Protein AF-A0A9D0GA73-F1 (afdb_monomer_lite)

Sequence (112 aa):
MSNQAGWAEIEITPPLGLPMGGRGPRFTPGAQILDPLMAQAVLLEDQNGKRQLWLSLDLIGMDHARAARLRQRLSALSGAPYPAVVINFAHVHSGPMTNFHKYPTLISEPPL

Radius of gyration: 16.54 Å; chains: 1; bounding box: 31×25×52 Å

Secondary structure (DSSP, 8-state):
---EEEEEEEE-PPPTTSBBTTSTT--PBP---SS--EEEEEEEE-TT--EEEEEEESSS---HHHHHHHHHHHHHHH---GGGEEEEE---SSSB-S-GGGS--SSPPPP-

Foldseek 3Di:
DAKDKDKDKDFPADDWQAAFPPPAQDSDTQPDDPDTKMWMKMWIQGPVRAIAIEIETQHLDADPVVVLVVLVVCCVVRVHHSVRYHYHYPNDRNGHHHCPVPHPYPDDDPDD

pLDDT: mean 90.79, std 11.29, range [53.28, 98.81]

Structure (mmCIF, N/CA/C/O backbone):
data_AF-A0A9D0GA73-F1
#
_entry.id   AF-A0A9D0GA73-F1
#
loop_
_atom_site.group_PDB
_atom_site.id
_atom_site.type_symbol
_atom_site.label_atom_id
_atom_site.label_alt_id
_atom_site.label_comp_id
_atom_site.label_asym_id
_atom_site.label_entity_id
_atom_site.label_seq_id
_atom_site.pdbx_PDB_ins_code
_atom_site.Cartn_x
_atom_site.Cartn_y
_atom_site.Cartn_z
_atom_site.occupancy
_atom_site.B_iso_or_equiv
_atom_site.auth_seq_id
_atom_site.auth_comp_id
_atom_site.auth_asym_id
_atom_site.auth_atom_id
_atom_site.pdbx_PDB_model_num
ATOM 1 N N . MET A 1 1 ? -13.421 -1.664 29.269 1.00 73.00 1 MET A N 1
ATOM 2 C CA . MET A 1 1 ? -13.062 -2.207 27.941 1.00 73.00 1 MET A CA 1
ATOM 3 C C . MET A 1 1 ? -11.549 -2.102 27.806 1.00 73.00 1 MET A C 1
ATOM 5 O O . MET A 1 1 ? -11.001 -1.158 28.358 1.00 73.00 1 MET A O 1
ATOM 9 N N . SER A 1 2 ? -10.876 -3.080 27.201 1.00 90.62 2 SER A N 1
ATOM 10 C CA . SER A 1 2 ? -9.414 -3.096 27.019 1.00 90.62 2 SER A CA 1
ATOM 11 C C . SER A 1 2 ? -9.035 -2.664 25.602 1.00 90.62 2 SER A C 1
ATOM 13 O O . SER A 1 2 ? -9.869 -2.719 24.703 1.00 90.62 2 SER A O 1
ATOM 15 N N . ASN A 1 3 ? -7.775 -2.282 25.393 1.00 96.44 3 ASN A N 1
ATOM 16 C CA . ASN A 1 3 ? -7.240 -2.081 24.045 1.00 96.44 3 ASN A CA 1
ATOM 17 C C . ASN A 1 3 ? -7.224 -3.411 23.273 1.00 96.44 3 ASN A C 1
ATOM 19 O O . ASN A 1 3 ? -7.011 -4.471 23.867 1.00 96.44 3 ASN A O 1
ATOM 23 N N . GLN A 1 4 ? -7.421 -3.343 21.958 1.00 98.00 4 GLN A N 1
ATOM 24 C CA . GLN A 1 4 ? -7.404 -4.487 21.049 1.00 98.00 4 GLN A CA 1
ATOM 25 C C . GLN A 1 4 ? -6.419 -4.245 19.903 1.00 98.00 4 GLN A C 1
ATOM 27 O O . GLN A 1 4 ? -6.206 -3.111 19.472 1.00 98.00 4 GLN A O 1
ATOM 32 N N . ALA A 1 5 ? -5.835 -5.327 19.395 1.00 98.00 5 ALA A N 1
ATOM 33 C CA . ALA A 1 5 ? -4.964 -5.304 18.231 1.00 98.00 5 ALA A CA 1
ATOM 34 C C . ALA A 1 5 ? -5.265 -6.510 17.338 1.00 98.00 5 ALA A C 1
ATOM 36 O O . ALA A 1 5 ? -5.389 -7.634 17.824 1.00 98.00 5 ALA A O 1
ATOM 37 N N . GLY A 1 6 ? -5.367 -6.268 16.035 1.00 98.12 6 GLY A N 1
ATOM 38 C CA . GLY A 1 6 ? -5.435 -7.295 15.003 1.00 98.12 6 GLY A CA 1
ATOM 39 C C . GLY A 1 6 ? -4.307 -7.100 14.000 1.00 98.12 6 GLY A C 1
ATOM 40 O O . GLY A 1 6 ? -3.908 -5.966 13.730 1.00 98.12 6 GLY A O 1
ATOM 41 N N . TRP A 1 7 ? -3.804 -8.196 13.441 1.00 98.44 7 TRP A N 1
ATOM 42 C CA . TRP A 1 7 ? -2.796 -8.163 12.390 1.00 98.44 7 TRP A CA 1
ATOM 43 C C . TRP A 1 7 ? -3.131 -9.169 11.291 1.00 98.44 7 TRP A C 1
ATOM 45 O O . TRP A 1 7 ? -3.811 -10.166 11.538 1.00 98.44 7 TRP A O 1
ATOM 55 N N . ALA A 1 8 ? -2.672 -8.884 10.078 1.00 98.44 8 ALA A N 1
ATOM 56 C CA . ALA A 1 8 ? -2.752 -9.792 8.944 1.00 98.44 8 ALA A CA 1
ATOM 57 C C . ALA A 1 8 ? -1.586 -9.531 7.990 1.00 98.44 8 ALA A C 1
ATOM 59 O O . ALA A 1 8 ? -1.102 -8.404 7.884 1.00 98.44 8 ALA A O 1
ATOM 60 N N . GLU A 1 9 ? -1.175 -10.564 7.268 1.00 98.56 9 GLU A N 1
ATOM 61 C CA . GLU A 1 9 ? -0.168 -10.480 6.220 1.00 98.56 9 GLU A CA 1
ATOM 62 C C . GLU A 1 9 ? -0.618 -11.312 5.019 1.00 98.56 9 GLU A C 1
ATOM 64 O O . GLU A 1 9 ? -1.191 -12.391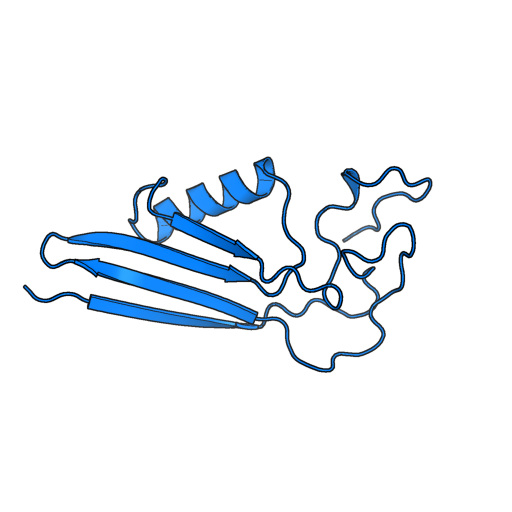 5.184 1.00 98.56 9 GLU A O 1
ATOM 69 N N . ILE A 1 10 ? -0.378 -10.793 3.815 1.00 98.50 10 ILE A N 1
ATOM 70 C CA . ILE A 1 10 ? -0.588 -11.512 2.559 1.00 98.50 10 ILE A CA 1
ATOM 71 C C . ILE A 1 10 ? 0.598 -11.292 1.625 1.00 98.50 10 ILE A C 1
ATOM 73 O O . ILE A 1 10 ? 1.200 -10.218 1.611 1.00 98.50 10 ILE A O 1
ATOM 77 N N . GLU A 1 11 ? 0.899 -12.295 0.809 1.00 98.38 11 GLU A N 1
ATOM 78 C CA . GLU A 1 11 ? 1.839 -12.145 -0.295 1.00 98.38 11 GLU A CA 1
ATOM 79 C C . GLU A 1 11 ? 1.213 -11.298 -1.417 1.00 98.38 11 GLU A C 1
ATOM 81 O O . GLU A 1 11 ? 0.054 -11.482 -1.793 1.00 98.38 11 GLU A O 1
ATOM 86 N N . ILE A 1 12 ? 1.997 -10.363 -1.952 1.00 97.25 12 ILE A N 1
ATOM 87 C CA . ILE A 1 12 ? 1.653 -9.466 -3.063 1.00 97.25 12 ILE A CA 1
ATOM 88 C C . ILE A 1 12 ? 2.679 -9.531 -4.205 1.00 97.25 12 ILE A C 1
ATOM 90 O O . ILE A 1 12 ? 2.747 -8.611 -5.025 1.00 97.25 12 ILE A O 1
ATOM 94 N N . THR A 1 13 ? 3.493 -10.591 -4.265 1.00 96.38 13 THR A N 1
ATOM 95 C CA . THR A 1 13 ? 4.483 -10.795 -5.330 1.00 96.38 13 THR A CA 1
ATOM 96 C C . THR A 1 13 ? 3.783 -10.860 -6.693 1.00 96.38 13 THR A C 1
ATOM 98 O O . THR A 1 13 ? 2.950 -11.743 -6.915 1.00 96.38 13 THR A O 1
ATOM 101 N N . PRO A 1 14 ? 4.074 -9.943 -7.632 1.00 92.31 14 PRO A N 1
ATOM 102 C CA . PRO A 1 14 ? 3.504 -10.017 -8.971 1.00 92.31 14 PRO A CA 1
ATOM 103 C C . PRO A 1 14 ? 4.231 -11.078 -9.818 1.00 92.31 14 PRO A C 1
ATOM 105 O O . PRO A 1 14 ? 5.306 -11.552 -9.438 1.00 92.31 14 PRO A O 1
ATOM 108 N N . PRO A 1 15 ? 3.719 -11.400 -11.017 1.00 90.75 15 PRO A N 1
ATOM 109 C CA . PRO A 1 15 ? 4.471 -12.175 -11.997 1.00 90.75 15 PRO A CA 1
ATOM 110 C C . PRO A 1 15 ? 5.844 -11.557 -12.325 1.00 90.75 15 PRO A C 1
ATOM 112 O O . PRO A 1 15 ? 6.024 -10.335 -12.320 1.00 90.75 15 PRO A O 1
ATOM 115 N N . LEU A 1 16 ? 6.810 -12.418 -12.657 1.00 91.69 16 LEU A N 1
ATOM 116 C CA . LEU A 1 16 ? 8.123 -12.011 -13.164 1.00 91.69 16 LEU A CA 1
ATOM 117 C C . LEU A 1 16 ? 8.016 -11.290 -14.517 1.00 91.69 16 LEU A C 1
ATOM 119 O O . LEU A 1 16 ? 7.014 -11.390 -15.222 1.00 91.69 16 LEU A O 1
ATOM 123 N N . GLY A 1 17 ? 9.077 -10.575 -14.898 1.00 88.00 17 GLY A N 1
ATOM 124 C CA . GLY A 1 17 ? 9.145 -9.830 -16.159 1.00 88.00 17 GLY A CA 1
ATOM 125 C C . GLY A 1 17 ? 8.732 -8.358 -16.057 1.00 88.00 17 GLY A C 1
ATOM 126 O O . GLY A 1 17 ? 9.016 -7.582 -16.970 1.00 88.00 17 GLY A O 1
ATOM 127 N N . LEU A 1 18 ? 8.141 -7.933 -14.937 1.00 88.12 18 LEU A N 1
ATOM 128 C CA . LEU A 1 18 ? 7.856 -6.518 -14.695 1.00 88.12 18 LEU A CA 1
ATOM 129 C C . LEU A 1 18 ? 9.150 -5.722 -14.432 1.00 88.12 18 LEU A C 1
ATOM 131 O O . LEU A 1 18 ? 10.051 -6.229 -13.750 1.00 88.12 18 LEU A O 1
ATOM 135 N N . PRO A 1 19 ? 9.260 -4.469 -14.916 1.00 88.31 19 PRO A N 1
ATOM 136 C CA . PRO A 1 19 ? 10.392 -3.604 -14.596 1.00 88.31 19 PRO A CA 1
ATOM 137 C C . PRO A 1 19 ? 10.499 -3.341 -13.092 1.00 88.31 19 PRO A C 1
ATOM 139 O O . PRO A 1 19 ? 9.504 -3.007 -12.449 1.00 88.31 19 PRO A O 1
ATOM 142 N N . MET A 1 20 ? 11.708 -3.422 -12.534 1.00 90.19 20 MET A N 1
ATOM 143 C CA . MET A 1 20 ? 11.939 -3.100 -11.122 1.00 90.19 20 MET A CA 1
ATOM 144 C C . MET A 1 20 ? 11.919 -1.587 -10.847 1.00 90.19 20 MET A C 1
ATOM 146 O O . MET A 1 20 ? 12.439 -0.783 -11.624 1.00 90.19 20 MET A O 1
ATOM 150 N N . GLY A 1 21 ? 11.351 -1.194 -9.704 1.00 88.88 21 GLY A N 1
ATOM 151 C CA . GLY A 1 21 ? 11.266 0.200 -9.260 1.00 88.88 21 GLY A CA 1
ATOM 152 C C . GLY A 1 21 ? 12.593 0.777 -8.746 1.00 88.88 21 GLY A C 1
ATOM 153 O O . GLY A 1 21 ? 13.478 0.053 -8.301 1.00 88.88 21 GLY A O 1
ATOM 154 N N . GLY A 1 22 ? 12.748 2.106 -8.799 1.00 85.69 22 GLY A N 1
ATOM 155 C CA . GLY A 1 22 ? 13.861 2.814 -8.143 1.00 85.69 22 GLY A CA 1
ATOM 156 C C . GLY A 1 22 ? 15.235 2.691 -8.823 1.00 85.69 22 GLY A C 1
ATOM 157 O O . GLY A 1 22 ? 16.223 3.231 -8.329 1.00 85.69 22 GLY A O 1
ATOM 158 N N . ARG A 1 23 ? 15.338 2.021 -9.978 1.00 82.81 23 ARG A N 1
ATOM 159 C CA . ARG A 1 23 ? 16.620 1.784 -10.679 1.00 82.81 23 ARG A CA 1
ATOM 160 C C . ARG A 1 23 ? 16.981 2.832 -11.742 1.00 82.81 23 ARG A C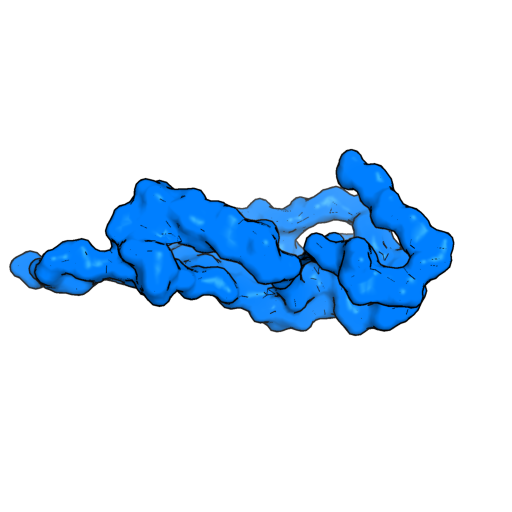 1
ATOM 162 O O . ARG A 1 23 ? 17.944 2.633 -12.490 1.00 82.81 23 ARG A O 1
ATOM 169 N N . GLY A 1 24 ? 16.270 3.962 -11.769 1.00 72.88 24 GLY A N 1
ATOM 170 C CA . GLY A 1 24 ? 16.444 5.034 -12.756 1.00 72.88 24 GLY A CA 1
ATOM 171 C C . GLY A 1 24 ? 15.890 4.637 -14.134 1.00 72.88 24 GLY A C 1
ATOM 172 O O . GLY A 1 24 ? 14.904 3.907 -14.179 1.00 72.88 24 GLY A O 1
ATOM 173 N N . PRO A 1 25 ? 16.511 5.048 -15.260 1.00 67.31 25 PRO A N 1
ATOM 174 C CA . PRO A 1 25 ? 16.039 4.701 -16.610 1.00 67.31 25 PRO A CA 1
ATOM 175 C C . PRO A 1 25 ? 16.210 3.210 -16.954 1.00 67.31 25 PRO A C 1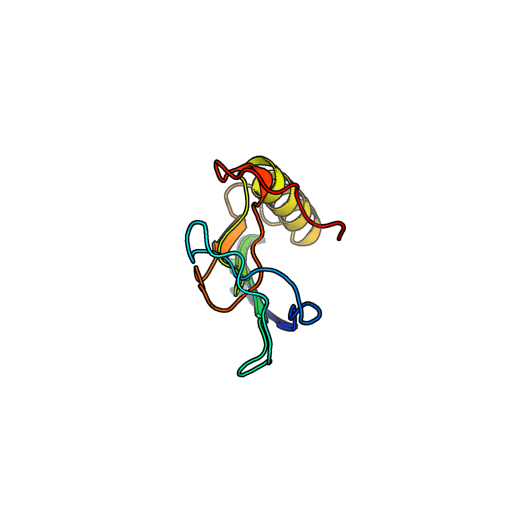
ATOM 177 O O . PRO A 1 25 ? 15.866 2.772 -18.049 1.00 67.31 25 PRO A O 1
ATOM 180 N N . ARG A 1 26 ? 16.784 2.416 -16.042 1.00 71.38 26 ARG A N 1
ATOM 181 C CA . ARG A 1 26 ? 16.964 0.978 -16.220 1.00 71.38 26 ARG A CA 1
ATOM 182 C C . ARG A 1 26 ? 15.657 0.262 -15.911 1.00 71.38 26 ARG A C 1
ATOM 184 O O . ARG A 1 26 ? 15.364 -0.035 -14.756 1.00 71.38 26 ARG A O 1
ATOM 191 N N . PHE A 1 27 ? 14.922 -0.076 -16.961 1.00 77.62 27 PHE A N 1
ATOM 192 C CA . PHE A 1 27 ? 13.756 -0.956 -16.902 1.00 77.62 27 PHE A CA 1
ATOM 193 C C . PHE A 1 27 ? 14.182 -2.426 -16.874 1.00 77.62 27 PHE A C 1
ATOM 195 O O . PHE A 1 27 ? 13.785 -3.213 -17.725 1.00 77.62 27 PHE A O 1
ATOM 202 N N . THR A 1 28 ? 15.048 -2.794 -15.927 1.00 85.56 28 THR A N 1
ATOM 203 C CA . THR A 1 28 ? 15.497 -4.182 -15.781 1.00 85.56 28 THR A CA 1
ATOM 204 C C . THR A 1 28 ? 14.329 -5.031 -15.272 1.00 85.56 28 THR A C 1
ATOM 206 O O . THR A 1 28 ? 13.832 -4.745 -14.176 1.00 85.56 28 THR A O 1
ATOM 209 N N . PRO A 1 29 ? 13.891 -6.054 -16.025 1.00 87.06 29 PRO A N 1
ATOM 210 C CA . PRO A 1 29 ? 12.841 -6.959 -15.577 1.00 87.06 29 PRO A CA 1
ATOM 211 C C . PRO A 1 29 ? 13.278 -7.766 -14.352 1.00 87.06 29 PRO A C 1
ATOM 213 O O . PRO A 1 29 ? 14.439 -8.173 -14.254 1.00 87.06 29 PRO A O 1
ATOM 216 N N . GLY A 1 30 ? 12.351 -8.034 -13.433 1.00 88.31 30 GLY A N 1
ATOM 217 C CA . GLY A 1 30 ? 12.559 -9.041 -12.394 1.00 88.31 30 GLY A CA 1
ATOM 218 C C . GLY A 1 30 ? 12.689 -10.429 -13.025 1.00 88.31 30 GLY A C 1
ATOM 219 O O . GLY A 1 30 ? 11.770 -10.874 -13.712 1.00 88.31 30 GLY A O 1
ATOM 220 N N . ALA A 1 31 ? 13.827 -11.096 -12.816 1.00 93.00 31 ALA A N 1
ATOM 221 C CA . ALA A 1 31 ? 14.134 -12.401 -13.418 1.00 93.00 31 ALA A CA 1
ATOM 222 C C . ALA A 1 31 ? 13.910 -13.590 -12.469 1.00 93.00 31 ALA A C 1
ATOM 224 O O . ALA A 1 31 ? 13.794 -14.723 -12.922 1.00 93.00 31 ALA A O 1
ATOM 225 N N . GLN A 1 32 ? 13.868 -13.337 -11.160 1.00 95.44 32 GLN A N 1
ATOM 226 C CA . GLN A 1 32 ? 13.695 -14.354 -10.126 1.00 95.44 32 GLN A CA 1
ATOM 227 C C . GLN A 1 32 ? 13.070 -13.737 -8.872 1.00 95.44 32 GLN A C 1
ATOM 229 O O . GLN A 1 32 ? 13.226 -12.537 -8.632 1.00 95.44 32 GLN A O 1
ATOM 234 N N . ILE A 1 33 ? 12.402 -14.568 -8.074 1.00 96.69 33 ILE A N 1
ATOM 235 C CA . ILE A 1 33 ? 11.894 -14.215 -6.744 1.00 96.69 33 ILE A CA 1
ATOM 236 C C . ILE A 1 33 ? 12.907 -14.760 -5.735 1.00 96.69 33 ILE A C 1
ATOM 238 O O . ILE A 1 33 ? 13.126 -15.968 -5.690 1.00 96.69 33 ILE A O 1
ATOM 242 N N . LEU A 1 34 ? 13.567 -13.870 -4.988 1.00 96.38 34 LEU A N 1
ATOM 243 C CA . LEU A 1 34 ? 14.460 -14.256 -3.887 1.00 96.38 34 LEU A CA 1
ATOM 244 C C . LEU A 1 34 ? 13.683 -14.368 -2.576 1.00 96.38 34 LEU A C 1
ATOM 246 O O . LEU A 1 34 ? 13.766 -15.386 -1.901 1.00 96.38 34 LEU A O 1
ATOM 250 N N . ASP A 1 35 ? 12.876 -13.346 -2.298 1.00 96.38 35 ASP A N 1
ATOM 251 C CA . ASP A 1 35 ? 11.960 -13.258 -1.169 1.00 96.38 35 ASP A CA 1
ATOM 252 C C . ASP A 1 35 ? 10.593 -12.786 -1.698 1.00 96.38 35 ASP A C 1
ATOM 254 O O . ASP A 1 35 ? 10.562 -11.975 -2.638 1.00 96.38 35 ASP A O 1
ATOM 258 N N . PRO A 1 36 ? 9.468 -13.283 -1.151 1.00 97.44 36 PRO A N 1
ATOM 259 C CA . PRO A 1 36 ? 8.147 -12.786 -1.511 1.00 97.44 36 PRO A CA 1
ATOM 260 C C . PRO A 1 36 ? 7.978 -11.329 -1.062 1.00 97.44 36 PRO A C 1
ATOM 262 O O . PRO A 1 36 ? 8.540 -10.901 -0.055 1.00 97.44 36 PRO A O 1
ATOM 265 N N . LEU A 1 37 ? 7.188 -10.563 -1.812 1.00 97.94 37 LEU A N 1
ATOM 266 C CA . LEU A 1 37 ? 6.794 -9.212 -1.415 1.00 97.94 37 LEU A CA 1
ATOM 267 C C . LEU A 1 37 ? 5.526 -9.303 -0.578 1.00 97.94 37 LEU A C 1
ATOM 269 O O . LEU A 1 37 ? 4.558 -9.921 -1.020 1.00 97.94 37 LEU A O 1
ATOM 273 N N . MET A 1 38 ? 5.493 -8.655 0.582 1.00 98.56 38 MET A N 1
ATOM 274 C CA . MET A 1 38 ? 4.379 -8.769 1.518 1.00 98.56 38 MET A CA 1
ATOM 275 C C . MET A 1 38 ? 3.579 -7.467 1.640 1.00 98.56 38 MET A C 1
ATOM 277 O O . MET A 1 38 ? 4.079 -6.349 1.469 1.00 98.56 38 MET A O 1
ATOM 281 N N . ALA A 1 39 ? 2.293 -7.622 1.949 1.00 98.44 39 ALA A N 1
ATOM 282 C CA . ALA A 1 39 ? 1.439 -6.575 2.483 1.00 98.44 39 ALA A CA 1
ATOM 283 C C . ALA A 1 39 ? 1.038 -6.943 3.909 1.00 98.44 39 ALA A C 1
ATOM 285 O O . ALA A 1 39 ? 0.413 -7.976 4.136 1.00 98.44 39 ALA A O 1
ATOM 286 N N . GLN A 1 40 ? 1.360 -6.071 4.857 1.00 98.69 40 GLN A N 1
ATOM 287 C CA . GLN A 1 40 ? 1.161 -6.296 6.285 1.00 98.69 40 GLN A CA 1
ATOM 288 C C . GLN A 1 40 ? 0.250 -5.218 6.854 1.00 98.69 40 GLN A C 1
ATOM 290 O O . GLN A 1 40 ? 0.493 -4.028 6.654 1.00 98.69 40 GLN A O 1
ATOM 295 N N . ALA A 1 41 ? -0.785 -5.615 7.583 1.00 98.62 41 ALA A N 1
ATOM 296 C CA . ALA A 1 41 ? -1.726 -4.702 8.209 1.00 98.62 41 ALA A CA 1
ATOM 297 C C . ALA A 1 41 ? -1.762 -4.907 9.723 1.00 98.62 41 ALA A C 1
ATOM 299 O O . ALA A 1 41 ? -1.831 -6.038 10.196 1.00 98.62 41 ALA A O 1
ATOM 300 N N . VAL A 1 42 ? -1.796 -3.805 10.470 1.00 98.69 42 VAL A N 1
ATOM 301 C CA . VAL A 1 42 ? -2.102 -3.782 11.903 1.00 98.69 42 VAL A CA 1
ATOM 302 C C . VAL A 1 42 ? -3.244 -2.806 12.145 1.00 98.69 42 VAL A C 1
ATOM 304 O O . VAL A 1 42 ? -3.164 -1.639 11.759 1.00 98.69 42 VAL A O 1
ATOM 307 N N . LEU A 1 43 ? -4.305 -3.280 12.793 1.00 98.69 43 LEU A N 1
ATOM 308 C CA . LEU A 1 43 ? -5.428 -2.471 13.250 1.00 98.69 43 LEU A CA 1
ATOM 309 C C . LEU A 1 43 ? -5.408 -2.423 14.774 1.00 98.69 43 LEU A C 1
ATOM 311 O O . LEU A 1 43 ? -5.495 -3.456 15.434 1.00 98.69 43 LEU A O 1
ATOM 315 N N . LEU A 1 44 ? -5.310 -1.219 15.321 1.00 98.50 44 LEU A N 1
ATOM 316 C CA . LEU A 1 44 ? -5.366 -0.960 16.753 1.00 98.50 44 LEU A CA 1
ATOM 317 C C . LEU A 1 44 ? -6.711 -0.325 17.089 1.00 98.50 44 LEU A C 1
ATOM 319 O O . LEU A 1 44 ? -7.163 0.557 16.360 1.00 98.50 44 LEU A O 1
ATOM 323 N N . GLU A 1 45 ? -7.323 -0.745 18.191 1.00 98.50 45 GLU A N 1
ATOM 324 C CA . GLU A 1 45 ? -8.522 -0.128 18.756 1.00 98.50 45 GLU A CA 1
ATOM 325 C C . GLU A 1 45 ? -8.280 0.185 20.237 1.00 98.50 45 GLU A C 1
ATOM 327 O O . GLU A 1 45 ? -7.903 -0.698 21.012 1.00 98.50 45 GLU A O 1
ATOM 332 N N . ASP A 1 46 ? -8.454 1.448 20.634 1.00 97.81 46 ASP A N 1
ATOM 333 C CA . ASP A 1 46 ? -8.371 1.833 22.044 1.00 97.81 46 ASP A CA 1
ATOM 334 C C . ASP A 1 46 ? -9.652 1.459 22.810 1.00 97.81 46 ASP A C 1
ATOM 336 O O . ASP A 1 46 ? -10.697 1.152 22.238 1.00 97.81 46 ASP A O 1
ATOM 340 N N . GLN A 1 47 ? -9.600 1.536 24.137 1.00 97.56 47 GLN A N 1
ATOM 341 C CA . GLN A 1 47 ? -10.760 1.297 25.005 1.00 97.56 47 GLN A CA 1
ATOM 342 C C . GLN A 1 47 ? -11.976 2.219 24.762 1.00 97.56 47 GLN A C 1
ATOM 344 O O . GLN A 1 47 ? -13.044 1.953 25.313 1.00 97.56 47 GLN A O 1
ATOM 349 N N . ASN A 1 48 ? -11.822 3.298 23.983 1.00 96.62 48 ASN A N 1
ATOM 350 C CA . ASN A 1 48 ? -12.890 4.222 23.590 1.00 96.62 48 ASN A CA 1
ATOM 351 C C . ASN A 1 48 ? -13.422 3.932 22.170 1.00 96.62 48 ASN A C 1
ATOM 353 O O . ASN A 1 48 ? -14.231 4.706 21.658 1.00 96.62 48 ASN A O 1
ATOM 357 N N . GLY A 1 49 ? -12.953 2.863 21.515 1.00 96.31 49 GLY A N 1
ATOM 358 C CA . GLY A 1 49 ? -13.331 2.487 20.153 1.00 96.31 49 GLY A CA 1
ATOM 359 C C . GLY A 1 49 ? -12.615 3.274 19.048 1.00 96.31 49 GLY A C 1
ATOM 360 O O . GLY A 1 49 ? -13.002 3.176 17.882 1.00 96.31 49 GLY A O 1
ATOM 361 N N . LYS A 1 50 ? -11.583 4.071 19.361 1.00 98.00 50 LYS A N 1
ATOM 362 C CA . LYS A 1 50 ? -10.798 4.778 18.338 1.00 98.00 50 LYS A CA 1
ATOM 363 C C . LYS A 1 50 ? -9.886 3.799 17.620 1.00 98.00 50 LYS A C 1
ATOM 365 O O . LYS A 1 50 ? -9.085 3.119 18.255 1.00 98.00 50 LYS A O 1
ATOM 370 N N . ARG A 1 51 ? -9.971 3.791 16.289 1.00 98.50 51 ARG A N 1
ATOM 371 C CA . ARG A 1 51 ? -9.215 2.879 15.429 1.00 98.50 51 ARG A CA 1
ATOM 372 C C . ARG A 1 51 ? -8.071 3.562 14.693 1.00 98.50 51 ARG A C 1
ATOM 374 O O . ARG A 1 51 ? -8.246 4.660 14.163 1.00 98.50 51 ARG A O 1
ATOM 381 N N . GLN A 1 52 ? -6.939 2.873 14.592 1.00 98.62 52 GLN A N 1
ATOM 382 C CA . GLN A 1 52 ? -5.800 3.249 13.757 1.00 98.62 52 GLN A CA 1
ATOM 383 C C . GLN A 1 52 ? -5.355 2.051 12.921 1.00 98.62 52 GLN A C 1
ATOM 385 O O . GLN A 1 52 ? -5.118 0.974 13.461 1.00 98.62 52 GLN A O 1
ATOM 390 N N . LEU A 1 53 ? -5.224 2.253 11.611 1.00 98.81 53 LEU A N 1
ATOM 391 C CA . LEU A 1 53 ? -4.768 1.230 10.676 1.00 98.81 53 LEU A CA 1
ATOM 392 C C . LEU A 1 53 ? -3.386 1.602 10.145 1.00 98.81 53 LEU A C 1
ATOM 394 O O . LEU A 1 53 ? -3.209 2.687 9.593 1.00 98.81 53 LEU A O 1
ATO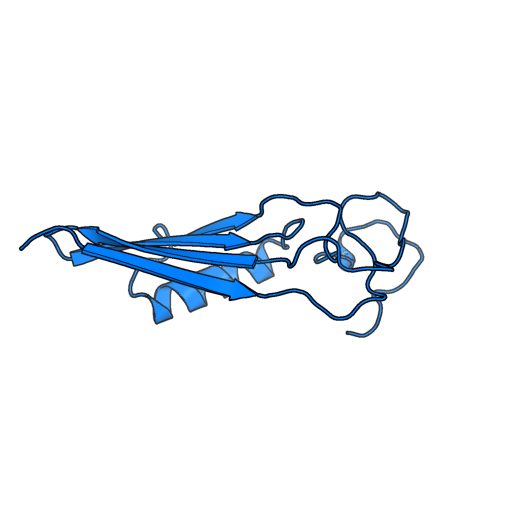M 398 N N . TRP A 1 54 ? -2.438 0.679 10.241 1.00 98.62 54 TRP A N 1
ATOM 399 C CA . TRP A 1 54 ? -1.151 0.756 9.563 1.00 98.62 54 TRP A CA 1
ATOM 400 C C . TRP A 1 54 ? -1.080 -0.350 8.516 1.00 98.62 54 TRP A C 1
ATOM 402 O O . TRP A 1 54 ? -1.179 -1.523 8.857 1.00 98.62 54 TRP A O 1
ATOM 412 N N . LEU A 1 55 ? -0.895 0.022 7.251 1.00 98.69 55 LEU A N 1
ATOM 413 C CA . LEU A 1 55 ? -0.548 -0.884 6.158 1.00 98.69 55 LEU A CA 1
ATOM 414 C C . LEU A 1 55 ? 0.918 -0.664 5.759 1.00 98.69 55 LEU A C 1
ATOM 416 O O . LEU A 1 55 ? 1.298 0.473 5.490 1.00 98.69 55 LEU A O 1
ATOM 420 N N . SER A 1 56 ? 1.731 -1.713 5.719 1.00 98.50 56 SER A N 1
ATOM 421 C CA . SER A 1 56 ? 3.085 -1.704 5.156 1.00 98.50 56 SER A CA 1
ATOM 422 C C . SER A 1 56 ? 3.121 -2.563 3.898 1.00 98.50 56 SER A C 1
ATOM 424 O O . SER A 1 56 ? 2.518 -3.633 3.868 1.00 98.50 56 SER A O 1
ATOM 426 N N . LEU A 1 57 ? 3.785 -2.072 2.854 1.00 98.38 57 LEU A N 1
ATOM 427 C CA . LEU A 1 57 ? 3.880 -2.726 1.552 1.00 98.38 57 LEU A CA 1
ATOM 428 C C . LEU A 1 57 ? 5.343 -2.813 1.117 1.00 98.38 57 LEU A C 1
ATOM 430 O O . LEU A 1 57 ? 6.033 -1.785 1.073 1.00 98.38 57 LEU A O 1
ATOM 434 N N . ASP A 1 58 ? 5.774 -3.997 0.688 1.00 97.62 58 ASP A N 1
ATOM 435 C CA . ASP A 1 58 ? 7.086 -4.221 0.068 1.00 97.62 58 ASP A CA 1
ATOM 436 C C . ASP A 1 58 ? 7.100 -3.745 -1.388 1.00 97.62 58 ASP A C 1
ATOM 438 O O . ASP A 1 58 ? 7.271 -4.498 -2.345 1.00 97.62 58 ASP A O 1
ATOM 442 N N . LEU A 1 59 ? 6.888 -2.443 -1.568 1.00 95.69 59 LEU A N 1
ATOM 443 C CA . LEU A 1 59 ? 6.884 -1.772 -2.862 1.00 95.69 59 LEU A CA 1
ATOM 444 C C . LEU A 1 59 ? 7.722 -0.494 -2.799 1.00 95.69 59 LEU A C 1
ATOM 446 O O . LEU A 1 59 ? 7.951 0.085 -1.734 1.00 95.69 59 LEU A O 1
ATOM 450 N N . ILE A 1 60 ? 8.138 -0.012 -3.970 1.00 94.12 60 ILE A N 1
ATOM 451 C CA . ILE A 1 60 ? 8.897 1.238 -4.101 1.00 94.12 60 ILE A CA 1
ATOM 452 C C . ILE A 1 60 ? 8.079 2.470 -3.673 1.00 94.12 60 ILE A C 1
ATOM 454 O O . ILE A 1 60 ? 8.627 3.481 -3.253 1.00 94.12 60 ILE A O 1
ATOM 458 N N . GLY A 1 61 ? 6.755 2.429 -3.789 1.00 93.69 61 GLY A N 1
ATOM 459 C CA . GLY A 1 61 ? 5.893 3.579 -3.530 1.00 93.69 61 GLY A CA 1
ATOM 460 C C . GLY A 1 61 ? 4.611 3.519 -4.342 1.00 93.69 61 GLY A C 1
ATOM 461 O O . GLY A 1 61 ? 4.305 2.506 -4.966 1.00 93.69 61 GLY A O 1
ATOM 462 N N . MET A 1 62 ? 3.869 4.621 -4.371 1.00 91.44 62 MET A N 1
ATOM 463 C CA . MET A 1 62 ? 2.669 4.790 -5.192 1.00 91.44 62 MET A CA 1
ATOM 464 C C . MET A 1 62 ? 2.401 6.282 -5.392 1.00 91.44 62 MET A C 1
ATOM 466 O O . MET A 1 62 ? 2.786 7.102 -4.559 1.00 91.44 62 MET A O 1
ATOM 470 N N . ASP A 1 63 ? 1.806 6.673 -6.515 1.00 90.69 63 ASP A N 1
ATOM 471 C CA . ASP A 1 63 ? 1.420 8.061 -6.717 1.00 90.69 63 ASP A CA 1
ATOM 472 C C . ASP A 1 63 ? 0.335 8.482 -5.716 1.00 90.69 63 ASP A C 1
ATOM 474 O O . ASP A 1 63 ? -0.460 7.674 -5.232 1.00 90.69 63 ASP A O 1
ATOM 478 N N . HIS A 1 64 ? 0.303 9.779 -5.415 1.00 91.38 64 HIS A N 1
ATOM 479 C CA . HIS A 1 64 ? -0.573 10.332 -4.390 1.00 91.38 64 HIS A CA 1
ATOM 480 C C . HIS A 1 64 ? -2.060 10.057 -4.656 1.00 91.38 64 HIS A C 1
ATOM 482 O O . HIS A 1 64 ? -2.804 9.787 -3.718 1.00 91.38 64 HIS A O 1
ATOM 488 N N . ALA A 1 65 ? -2.513 10.091 -5.914 1.00 92.50 65 ALA A N 1
ATOM 489 C CA . ALA A 1 65 ? -3.924 9.890 -6.229 1.00 92.50 65 ALA A CA 1
ATOM 490 C C . ALA A 1 65 ? -4.338 8.427 -6.016 1.00 92.50 65 ALA A C 1
ATOM 492 O O . ALA A 1 65 ? -5.389 8.167 -5.426 1.00 92.50 65 ALA A O 1
ATOM 493 N N . ARG A 1 66 ? -3.511 7.462 -6.445 1.00 92.81 66 ARG A N 1
ATOM 494 C CA . ARG A 1 66 ? -3.727 6.034 -6.158 1.00 92.81 66 ARG A CA 1
ATOM 495 C C . ARG A 1 66 ? -3.657 5.754 -4.650 1.00 92.81 66 ARG A C 1
ATOM 497 O O . ARG A 1 66 ? -4.564 5.106 -4.126 1.00 92.81 66 ARG A O 1
ATOM 504 N N . ALA A 1 67 ? -2.670 6.311 -3.945 1.00 94.88 67 ALA A N 1
ATOM 505 C CA . ALA A 1 67 ? -2.513 6.137 -2.500 1.00 94.88 67 ALA A CA 1
ATOM 506 C C . ALA A 1 67 ? -3.692 6.728 -1.704 1.00 94.88 67 ALA A C 1
ATOM 508 O O . ALA A 1 67 ? -4.206 6.079 -0.796 1.00 94.88 67 ALA A O 1
ATOM 509 N N . ALA A 1 68 ? -4.186 7.914 -2.077 1.00 96.81 68 ALA A N 1
ATOM 510 C CA . ALA A 1 68 ? -5.359 8.531 -1.456 1.00 96.81 68 ALA A CA 1
ATOM 511 C C . ALA A 1 68 ? -6.627 7.684 -1.649 1.00 96.81 68 ALA A C 1
ATOM 513 O O . ALA A 1 68 ? -7.376 7.462 -0.695 1.00 96.81 68 ALA A O 1
ATOM 514 N N . ARG A 1 69 ? -6.844 7.136 -2.855 1.00 97.31 69 ARG A N 1
ATOM 515 C CA . ARG A 1 69 ? -7.970 6.220 -3.114 1.00 97.31 69 ARG A CA 1
ATOM 516 C C . ARG A 1 69 ? -7.868 4.936 -2.294 1.00 97.31 69 ARG A C 1
ATOM 518 O O . ARG A 1 69 ? -8.876 4.487 -1.750 1.00 97.31 69 ARG A O 1
ATOM 525 N N . LEU A 1 70 ? -6.671 4.354 -2.187 1.00 97.06 70 LEU A N 1
ATOM 526 C CA . LEU A 1 70 ? -6.437 3.182 -1.343 1.00 97.06 70 LEU A CA 1
ATOM 527 C C . LEU A 1 70 ? -6.735 3.508 0.127 1.00 97.06 70 LEU A C 1
ATOM 529 O O . LEU A 1 70 ? -7.500 2.792 0.766 1.00 97.06 70 LEU A O 1
ATOM 533 N N . ARG A 1 71 ? -6.230 4.638 0.632 1.00 98.38 71 ARG A N 1
ATOM 534 C CA . ARG A 1 71 ? -6.463 5.110 2.004 1.00 98.38 71 ARG A CA 1
ATOM 535 C C . ARG A 1 71 ? -7.947 5.288 2.317 1.00 98.38 71 ARG A C 1
ATOM 537 O O . ARG A 1 71 ? -8.399 4.889 3.386 1.00 98.38 71 ARG A O 1
ATOM 544 N N . GLN A 1 72 ? -8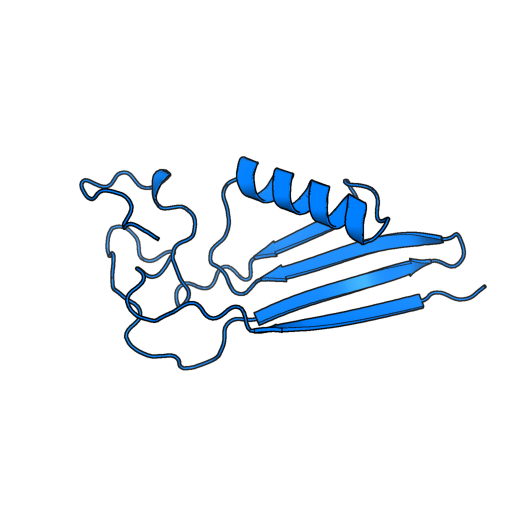.718 5.826 1.374 1.00 98.56 72 GLN A N 1
ATOM 545 C CA . GLN A 1 72 ? -10.163 5.983 1.530 1.00 98.56 72 GLN A CA 1
ATOM 546 C C . GLN A 1 72 ? -10.894 4.635 1.602 1.00 98.56 72 GLN A C 1
ATOM 548 O O . GLN A 1 72 ? -11.761 4.459 2.456 1.00 98.56 72 GLN A O 1
ATOM 553 N N . ARG A 1 73 ? -10.515 3.656 0.769 1.00 98.44 73 ARG A N 1
ATOM 554 C CA . ARG A 1 73 ? -11.077 2.294 0.835 1.00 98.44 73 ARG A CA 1
ATOM 555 C C . ARG A 1 73 ? -10.734 1.597 2.151 1.00 98.44 73 ARG A C 1
ATOM 557 O O . ARG A 1 73 ? -11.612 1.020 2.780 1.00 98.44 73 ARG A O 1
ATOM 564 N N . LEU A 1 74 ? -9.481 1.691 2.589 1.00 98.38 74 LEU A N 1
ATOM 565 C CA . LEU A 1 74 ? -9.019 1.121 3.856 1.00 98.38 74 LEU A CA 1
ATOM 566 C C . LEU A 1 74 ? -9.730 1.741 5.065 1.00 98.38 74 LEU A C 1
ATOM 568 O O . LEU A 1 74 ? -10.079 1.027 6.003 1.00 98.38 74 LEU A O 1
ATOM 572 N N . SER A 1 75 ? -9.993 3.050 5.028 1.00 98.69 75 SER A N 1
ATOM 573 C CA . SER A 1 75 ? -10.781 3.741 6.053 1.00 98.69 75 SER A CA 1
ATOM 574 C C . SER A 1 75 ? -12.197 3.164 6.148 1.00 98.69 75 SER A C 1
ATOM 576 O O . SER A 1 75 ? -12.631 2.787 7.234 1.00 98.69 75 SER A O 1
ATOM 578 N N . ALA A 1 76 ? -12.875 2.991 5.009 1.00 98.44 76 ALA A N 1
ATOM 579 C CA . ALA A 1 76 ? -14.209 2.393 4.966 1.00 98.44 76 ALA A CA 1
ATOM 580 C C . ALA A 1 76 ? -14.234 0.930 5.452 1.00 98.44 76 ALA A C 1
ATOM 582 O O . ALA A 1 76 ? -15.154 0.547 6.166 1.00 98.44 76 ALA A O 1
ATOM 583 N N . LEU A 1 77 ? -13.227 0.121 5.099 1.00 97.56 77 LEU A N 1
ATOM 584 C CA . LEU A 1 77 ? -13.163 -1.299 5.474 1.00 97.56 77 LEU A CA 1
ATOM 585 C C . LEU A 1 77 ? -12.828 -1.525 6.953 1.00 97.56 77 LEU A C 1
ATOM 587 O O . LEU A 1 77 ? -13.351 -2.446 7.571 1.00 97.56 77 LEU A O 1
ATOM 591 N N . SER A 1 78 ? -11.942 -0.706 7.521 1.00 97.62 78 SER A N 1
ATOM 592 C CA . SER A 1 78 ? -11.458 -0.886 8.897 1.00 97.62 78 SER A CA 1
ATOM 593 C C . SER A 1 78 ? -12.279 -0.129 9.943 1.00 97.62 78 SER A C 1
ATOM 595 O O . SER A 1 78 ? -12.215 -0.447 11.131 1.00 97.62 78 SER A O 1
ATOM 597 N N . GLY A 1 79 ? -13.027 0.898 9.533 1.00 97.94 79 GLY A N 1
ATOM 598 C CA . GLY A 1 79 ? -13.666 1.847 10.445 1.00 97.94 79 GLY A CA 1
ATOM 599 C C . GLY A 1 79 ? -12.693 2.854 11.074 1.00 97.94 79 GLY A C 1
ATOM 600 O O . GLY A 1 79 ? -13.119 3.686 11.871 1.00 97.94 79 GLY A O 1
ATOM 601 N N . ALA A 1 80 ? -11.399 2.821 10.730 1.00 98.50 80 ALA A N 1
ATOM 602 C CA . ALA A 1 80 ? -10.464 3.875 11.110 1.00 98.50 80 ALA A CA 1
ATOM 603 C C . ALA A 1 80 ? -10.754 5.147 10.294 1.00 98.50 80 ALA A C 1
ATOM 605 O O . ALA A 1 80 ? -10.916 5.059 9.072 1.00 98.50 80 ALA A O 1
ATOM 606 N N . PRO A 1 81 ? -10.800 6.344 10.908 1.00 98.44 81 PRO A N 1
ATOM 607 C CA . PRO A 1 81 ? -10.987 7.579 10.157 1.00 98.44 81 PRO A CA 1
ATOM 608 C C . PRO A 1 81 ? -9.807 7.790 9.202 1.00 98.44 81 PRO A C 1
ATOM 610 O O . PRO A 1 81 ? -8.676 7.446 9.533 1.00 98.44 81 PRO A O 1
ATOM 613 N N . TYR A 1 82 ? -10.045 8.396 8.036 1.00 98.38 82 TYR A N 1
ATOM 614 C CA . TYR A 1 82 ? -9.017 8.670 7.020 1.00 98.38 82 TYR A CA 1
ATOM 615 C C . TYR A 1 82 ? -7.660 9.147 7.588 1.00 98.38 82 TYR A C 1
ATOM 617 O O . TYR A 1 82 ? -6.643 8.534 7.249 1.00 98.38 82 TYR A O 1
ATOM 625 N N . PRO A 1 83 ? -7.587 10.162 8.484 1.00 98.31 83 PRO A N 1
ATOM 626 C CA . PRO A 1 83 ? -6.317 10.601 9.073 1.00 98.31 83 PRO A CA 1
ATOM 627 C C . PRO A 1 83 ? -5.595 9.529 9.908 1.00 98.31 83 PRO A C 1
ATOM 629 O O . PRO A 1 83 ? -4.373 9.580 10.002 1.00 98.31 83 PRO A O 1
ATOM 632 N N . ALA A 1 84 ? -6.308 8.538 10.448 1.00 98.56 84 ALA A N 1
ATOM 633 C CA . ALA A 1 84 ? -5.760 7.425 11.227 1.00 98.56 84 ALA A CA 1
ATOM 634 C C . ALA A 1 84 ? -5.407 6.185 10.382 1.00 98.56 84 ALA A C 1
ATOM 636 O O . ALA A 1 84 ? -5.064 5.142 10.933 1.00 98.56 84 ALA A O 1
ATOM 637 N N . VAL A 1 85 ? -5.482 6.274 9.052 1.00 98.75 85 VAL A N 1
ATOM 638 C CA . VAL A 1 85 ? -4.949 5.246 8.148 1.00 98.75 85 VAL A CA 1
ATOM 639 C C . VAL A 1 85 ? -3.560 5.664 7.670 1.00 98.75 85 VAL A C 1
ATOM 641 O O . VAL A 1 85 ? -3.420 6.705 7.030 1.00 98.75 85 VAL A O 1
ATOM 644 N N . VAL A 1 86 ? -2.545 4.852 7.946 1.00 98.31 86 VAL A N 1
ATOM 645 C CA . VAL A 1 86 ? -1.168 5.016 7.465 1.00 98.31 86 VAL A CA 1
ATOM 646 C C . VAL A 1 86 ? -0.895 3.967 6.393 1.00 98.31 86 VAL A C 1
ATOM 648 O O . VAL A 1 86 ? -1.172 2.788 6.593 1.00 98.31 86 VAL A O 1
ATOM 651 N N . ILE A 1 87 ? -0.347 4.399 5.257 1.00 98.38 87 ILE A N 1
ATOM 652 C CA . ILE A 1 87 ? 0.162 3.511 4.207 1.00 98.38 87 ILE A CA 1
ATOM 653 C C . ILE A 1 87 ? 1.661 3.771 4.099 1.00 98.38 87 ILE A C 1
ATOM 655 O O . ILE A 1 87 ? 2.077 4.854 3.687 1.00 98.38 87 ILE A O 1
ATOM 659 N N . ASN A 1 88 ? 2.447 2.783 4.500 1.00 98.06 88 ASN A N 1
ATOM 660 C CA . ASN A 1 88 ? 3.895 2.764 4.438 1.00 98.06 88 ASN A CA 1
ATOM 661 C C . ASN A 1 88 ? 4.356 1.927 3.242 1.00 98.06 88 ASN A C 1
ATOM 663 O O . ASN A 1 88 ? 3.809 0.861 2.964 1.00 98.06 88 ASN A O 1
ATOM 667 N N . PHE A 1 89 ? 5.402 2.398 2.578 1.00 97.56 89 PHE A N 1
ATOM 668 C CA . PHE A 1 89 ? 6.105 1.656 1.543 1.00 97.56 89 PHE A CA 1
ATOM 669 C C . PHE A 1 89 ? 7.532 1.437 2.030 1.00 97.56 89 PHE A C 1
ATOM 671 O O . PHE A 1 89 ? 8.212 2.413 2.341 1.00 97.56 89 PHE A O 1
ATOM 678 N N . ALA A 1 90 ? 7.995 0.187 2.071 1.00 96.62 90 ALA A N 1
ATOM 679 C CA . ALA A 1 90 ? 9.366 -0.140 2.481 1.00 96.62 90 ALA A CA 1
ATOM 680 C C . ALA A 1 90 ? 10.432 0.435 1.527 1.00 96.62 90 ALA A C 1
ATOM 682 O O . ALA A 1 90 ? 11.618 0.438 1.842 1.00 96.62 90 ALA A O 1
ATOM 683 N N . HIS A 1 91 ? 10.003 0.945 0.368 1.00 95.94 91 HIS A N 1
ATOM 684 C CA . HIS A 1 91 ? 10.855 1.562 -0.639 1.00 95.94 91 HIS A CA 1
ATOM 685 C C . HIS A 1 91 ? 11.893 0.581 -1.200 1.00 95.94 91 HIS A C 1
ATOM 687 O O . HIS A 1 91 ? 13.053 0.923 -1.409 1.00 95.94 91 HIS A O 1
ATOM 693 N N . VAL A 1 92 ? 11.475 -0.663 -1.454 1.00 94.81 92 VAL A N 1
ATOM 694 C CA . VAL A 1 92 ? 12.345 -1.696 -2.033 1.00 94.81 92 VAL A CA 1
ATOM 695 C C . VAL A 1 92 ? 12.618 -1.429 -3.519 1.00 94.81 92 VAL A C 1
ATOM 697 O O . VAL A 1 92 ? 11.711 -1.119 -4.292 1.00 94.81 92 VAL A O 1
ATOM 700 N N . HIS A 1 93 ? 13.877 -1.588 -3.941 1.00 93.88 93 HIS A N 1
ATOM 701 C CA . HIS A 1 93 ? 14.323 -1.460 -5.346 1.00 93.88 93 HIS A CA 1
ATOM 702 C C . HIS A 1 93 ? 14.416 -2.823 -6.073 1.00 93.88 93 HIS A C 1
ATOM 704 O O . HIS A 1 93 ? 14.957 -2.932 -7.181 1.00 93.88 93 HIS A O 1
ATOM 710 N N . SER A 1 94 ? 13.956 -3.888 -5.416 1.00 93.19 94 SER A N 1
ATOM 711 C CA . SER A 1 94 ? 13.889 -5.271 -5.910 1.00 93.19 94 SER A CA 1
ATOM 712 C C . SER A 1 94 ? 12.460 -5.724 -6.241 1.00 93.19 94 SER A C 1
ATOM 714 O O . SER A 1 94 ? 12.286 -6.840 -6.713 1.00 93.19 94 SER A O 1
ATOM 716 N N . GLY A 1 95 ? 11.455 -4.866 -6.032 1.00 92.38 95 GLY A N 1
ATOM 717 C CA . GLY A 1 95 ? 10.058 -5.105 -6.407 1.00 92.38 95 GLY A CA 1
ATOM 718 C C . GLY A 1 95 ? 9.643 -4.382 -7.698 1.00 92.38 95 GLY A C 1
ATOM 719 O O . GLY A 1 95 ? 10.441 -3.630 -8.275 1.00 92.38 95 GLY A O 1
ATOM 720 N N . PRO A 1 96 ? 8.393 -4.572 -8.160 1.00 90.69 96 PRO A N 1
ATOM 721 C CA . PRO A 1 96 ? 7.893 -3.959 -9.385 1.00 90.69 96 PRO A CA 1
ATOM 722 C C . PRO A 1 96 ? 7.849 -2.431 -9.280 1.00 90.69 96 PRO A C 1
ATOM 724 O O . PRO A 1 96 ? 7.607 -1.841 -8.223 1.00 90.69 96 PRO A O 1
ATOM 727 N N . MET A 1 97 ? 8.032 -1.771 -10.416 1.00 89.06 97 MET A N 1
ATOM 728 C CA . MET A 1 97 ? 7.748 -0.354 -10.561 1.00 89.06 97 MET A CA 1
ATOM 729 C C . MET A 1 97 ? 6.236 -0.112 -10.498 1.00 89.06 97 MET A C 1
ATOM 731 O O . MET A 1 97 ? 5.465 -0.743 -11.210 1.00 89.06 97 MET A O 1
ATOM 735 N N . THR A 1 98 ? 5.809 0.848 -9.681 1.00 87.69 98 THR A N 1
ATOM 736 C CA . THR A 1 98 ? 4.383 1.150 -9.442 1.00 87.69 98 THR A CA 1
ATOM 737 C C . THR A 1 98 ? 3.921 2.492 -10.024 1.00 87.69 98 THR A C 1
ATOM 739 O O . THR A 1 98 ? 2.721 2.766 -10.061 1.00 87.69 98 THR A O 1
ATOM 742 N N . ASN A 1 99 ? 4.860 3.326 -10.497 1.00 80.12 99 ASN A N 1
ATOM 743 C CA . ASN A 1 99 ? 4.633 4.703 -10.961 1.00 80.12 99 ASN A CA 1
ATOM 744 C C . ASN A 1 99 ? 5.341 5.000 -12.294 1.00 80.12 99 ASN A C 1
ATOM 746 O O . ASN A 1 99 ? 6.127 5.944 -12.391 1.00 80.12 99 ASN A O 1
ATOM 750 N N . PHE A 1 100 ? 5.077 4.200 -13.325 1.00 72.62 100 PHE A N 1
ATOM 751 C CA . PHE A 1 100 ? 5.751 4.326 -14.620 1.00 72.62 100 PHE A CA 1
ATOM 752 C C . PHE A 1 100 ? 5.583 5.723 -15.252 1.00 72.62 100 PHE A C 1
ATOM 754 O O . PHE A 1 100 ? 6.549 6.342 -15.690 1.00 72.62 100 PHE A O 1
ATOM 761 N N . HIS A 1 101 ? 4.369 6.273 -15.176 1.00 71.00 101 HIS A N 1
ATOM 762 C CA . HIS A 1 101 ? 3.980 7.581 -15.718 1.00 71.00 101 HIS A CA 1
ATOM 763 C C . HIS A 1 101 ? 4.712 8.800 -15.118 1.00 71.00 101 HIS A C 1
ATOM 765 O O . HIS A 1 101 ? 4.526 9.914 -15.602 1.00 71.00 101 HIS A O 1
ATOM 771 N N . LYS A 1 102 ? 5.509 8.633 -14.052 1.00 65.88 102 LYS A N 1
ATOM 772 C CA . LYS A 1 102 ? 6.262 9.734 -13.421 1.00 65.88 102 LYS A CA 1
ATOM 773 C C . LYS A 1 102 ? 7.722 9.824 -13.854 1.00 65.88 102 LYS A C 1
ATOM 775 O O . LYS A 1 102 ? 8.393 10.783 -13.477 1.00 65.88 102 LYS A O 1
ATOM 780 N N . TYR A 1 103 ? 8.222 8.855 -14.616 1.00 63.72 103 TYR A N 1
ATOM 781 C CA . TYR A 1 103 ? 9.586 8.903 -15.127 1.00 63.72 103 TYR A CA 1
ATOM 782 C C . TYR A 1 103 ? 9.626 9.618 -16.484 1.00 63.72 103 TYR A C 1
ATOM 784 O O . TYR A 1 103 ? 8.790 9.331 -17.340 1.00 63.72 103 TYR A O 1
ATOM 792 N N . PRO A 1 104 ? 10.597 10.518 -16.723 1.00 58.22 104 PRO A N 1
ATOM 793 C CA . PRO A 1 104 ? 10.872 11.026 -18.060 1.00 58.22 104 PRO A CA 1
ATOM 794 C C . PRO A 1 104 ? 11.518 9.898 -18.875 1.00 58.22 104 PRO A C 1
ATOM 796 O O . PRO A 1 104 ? 12.735 9.722 -18.873 1.00 58.22 104 PRO A O 1
ATOM 799 N N . THR A 1 105 ? 10.684 9.074 -19.504 1.00 65.56 105 THR A N 1
ATOM 800 C CA . THR A 1 105 ? 11.098 7.916 -20.301 1.00 65.56 105 THR A CA 1
ATOM 801 C C . THR A 1 105 ? 10.573 8.027 -21.729 1.00 65.56 105 THR A C 1
ATOM 803 O O . THR A 1 105 ? 9.512 8.596 -21.969 1.00 65.56 105 THR A O 1
ATOM 806 N N . LEU A 1 106 ? 11.335 7.478 -22.679 1.00 67.31 106 LEU A N 1
ATOM 807 C CA . LEU A 1 106 ? 10.925 7.325 -24.081 1.00 67.31 106 LEU A CA 1
ATOM 808 C C . LEU A 1 106 ? 10.113 6.040 -24.317 1.00 67.31 106 LEU A C 1
ATOM 810 O O . LEU A 1 106 ? 9.633 5.805 -25.421 1.00 67.31 106 LEU A O 1
ATOM 814 N N . ILE A 1 107 ? 9.998 5.189 -23.296 1.00 66.81 107 ILE A N 1
ATOM 815 C CA . ILE A 1 107 ? 9.303 3.902 -23.352 1.00 66.81 107 ILE A CA 1
ATOM 816 C C . ILE A 1 107 ? 7.895 4.103 -22.788 1.00 66.81 107 ILE A C 1
ATOM 818 O O . ILE A 1 107 ? 7.741 4.796 -21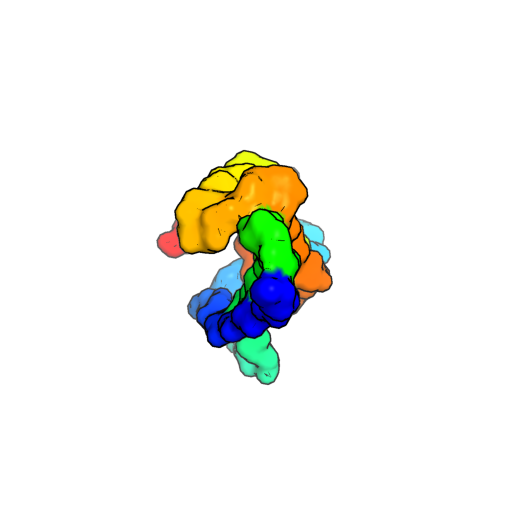.787 1.00 66.81 107 ILE A O 1
ATOM 822 N N . SER A 1 108 ? 6.873 3.524 -23.421 1.00 67.88 108 SER A N 1
ATOM 823 C CA . SER A 1 108 ? 5.493 3.552 -22.918 1.00 67.88 108 SER A CA 1
ATOM 824 C C . SER A 1 108 ? 5.317 2.635 -21.706 1.00 67.88 108 SER A C 1
ATOM 826 O O . SER A 1 108 ? 6.059 1.666 -21.545 1.00 67.88 108 SER A O 1
ATOM 828 N N . GLU A 1 109 ? 4.323 2.919 -20.858 1.00 68.12 109 GLU A N 1
ATOM 829 C CA . GLU A 1 109 ? 3.955 2.019 -19.756 1.00 68.12 109 GLU A CA 1
ATOM 830 C C . GLU A 1 109 ? 3.640 0.628 -20.334 1.00 68.12 109 GLU A C 1
ATOM 832 O O . GLU A 1 109 ? 2.832 0.539 -21.266 1.00 68.12 109 GLU A O 1
ATOM 837 N N . PRO A 1 110 ? 4.307 -0.445 -19.863 1.00 64.88 110 PRO A N 1
ATOM 838 C CA . PRO A 1 110 ? 3.986 -1.793 -20.295 1.00 64.88 110 PRO A CA 1
ATOM 839 C C . PRO A 1 110 ? 2.515 -2.091 -19.986 1.00 64.88 110 PRO A C 1
ATOM 841 O O . PRO A 1 110 ? 2.028 -1.664 -18.935 1.00 64.88 110 PRO A O 1
ATOM 844 N N . PRO A 1 111 ? 1.800 -2.813 -20.863 1.00 60.31 111 PRO A N 1
ATOM 845 C CA . PRO A 1 111 ? 0.469 -3.292 -20.527 1.00 60.31 111 PRO A CA 1
ATOM 846 C C . PRO A 1 111 ? 0.565 -4.193 -19.287 1.00 60.31 111 PRO A C 1
ATOM 848 O O . PRO A 1 111 ? 1.441 -5.057 -19.220 1.00 60.31 111 PRO A O 1
ATOM 851 N N . LEU A 1 112 ? -0.298 -3.926 -18.301 1.00 53.28 112 LEU A N 1
ATOM 852 C CA . LEU A 1 112 ? -0.487 -4.770 -17.118 1.00 53.28 112 LEU A CA 1
ATOM 853 C C . LEU A 1 112 ? -1.125 -6.108 -17.497 1.00 53.28 112 LEU A C 1
ATOM 855 O O . LEU A 1 112 ? -2.030 -6.090 -18.364 1.00 53.28 112 LEU A O 1
#